Protein AF-A0A357ZCS6-F1 (afdb_monomer_lite)

Secondary structure (DSSP, 8-state):
--HHHHHHHHHHHHHHHHHHT-S--SGGG-HHHHHHIIIII-STT-HHHHHHH---TTT---TTTT-

Foldseek 3Di:
DDPPVVVVVVVVVVVVVVLVPDPDNDPCPPPVSVVCCVPPVVDPPGPVCCVPVHDDPVPDDDPPPDD

pLDDT: mean 87.87, std 11.89, range [48.53, 97.12]

Structure (mmCIF, N/CA/C/O backbone):
data_AF-A0A357ZCS6-F1
#
_entry.id   AF-A0A357ZCS6-F1
#
loop_
_atom_site.group_PDB
_atom_site.id
_atom_site.type_symbol
_atom_site.label_atom_id
_atom_site.label_alt_id
_atom_site.label_comp_id
_atom_site.label_asym_id
_atom_site.label_entity_id
_atom_site.label_seq_id
_atom_site.pdbx_PDB_ins_code
_atom_site.Cartn_x
_atom_site.Cartn_y
_atom_site.Cartn_z
_atom_site.occupancy
_atom_site.B_iso_or_equiv
_atom_site.auth_seq_id
_atom_site.auth_comp_id
_atom_site.auth_asym_id
_atom_site.auth_atom_id
_atom_site.pdbx_PDB_model_num
ATOM 1 N N . MET A 1 1 ? 18.751 -5.671 -33.888 1.00 48.53 1 MET A N 1
ATOM 2 C CA . MET A 1 1 ? 18.526 -5.703 -32.425 1.00 48.53 1 MET A CA 1
ATOM 3 C C . MET A 1 1 ? 17.077 -5.332 -32.147 1.00 48.53 1 MET A C 1
ATOM 5 O O . MET A 1 1 ? 16.637 -4.292 -32.616 1.00 48.53 1 MET A O 1
ATOM 9 N N . SER A 1 2 ? 16.323 -6.211 -31.482 1.00 53.81 2 SER A N 1
ATOM 10 C CA . SER A 1 2 ? 14.880 -6.051 -31.244 1.00 53.81 2 SER A CA 1
ATOM 11 C C . SER A 1 2 ? 14.591 -4.823 -30.366 1.00 53.81 2 SER A C 1
ATOM 13 O O . SER A 1 2 ? 15.019 -4.750 -29.216 1.00 53.81 2 SER A O 1
ATOM 15 N N . THR A 1 3 ? 13.887 -3.836 -30.916 1.00 65.75 3 THR A N 1
ATOM 16 C CA . THR A 1 3 ? 13.621 -2.508 -30.329 1.00 65.75 3 THR A CA 1
ATOM 17 C C . THR A 1 3 ? 12.633 -2.513 -29.153 1.00 65.75 3 THR A C 1
ATOM 19 O O . THR A 1 3 ? 12.482 -1.488 -28.482 1.00 65.75 3 THR A O 1
ATOM 22 N N . SER A 1 4 ? 11.955 -3.633 -28.872 1.00 70.12 4 SER A N 1
ATOM 23 C CA . SER A 1 4 ? 10.952 -3.726 -27.798 1.00 70.12 4 SER A CA 1
ATOM 24 C C . SER A 1 4 ? 11.576 -3.884 -26.408 1.00 70.12 4 SER A C 1
ATOM 26 O O . SER A 1 4 ? 11.195 -3.162 -25.488 1.00 70.12 4 SER A O 1
ATOM 28 N N . LEU A 1 5 ? 12.585 -4.750 -26.258 1.00 74.38 5 LEU A N 1
ATOM 29 C CA . LEU A 1 5 ? 13.251 -5.008 -24.973 1.00 74.38 5 LEU A CA 1
ATOM 30 C C . LEU A 1 5 ? 13.974 -3.765 -24.446 1.00 74.38 5 LEU A C 1
ATOM 32 O O . LEU A 1 5 ? 13.852 -3.426 -23.270 1.00 74.38 5 LEU A O 1
ATOM 36 N N . ALA A 1 6 ? 14.645 -3.033 -25.340 1.00 83.25 6 ALA A N 1
ATOM 37 C CA . ALA A 1 6 ? 15.302 -1.774 -25.001 1.00 83.25 6 ALA A CA 1
ATOM 38 C C . ALA A 1 6 ? 14.303 -0.732 -24.461 1.00 83.25 6 ALA A C 1
ATOM 40 O O . ALA A 1 6 ? 14.598 -0.012 -23.510 1.00 83.25 6 ALA A O 1
ATOM 41 N N . ARG A 1 7 ? 13.085 -0.684 -25.016 1.00 86.19 7 ARG A N 1
ATOM 42 C CA . ARG A 1 7 ? 12.043 0.261 -24.593 1.00 86.19 7 ARG A CA 1
ATOM 43 C C . ARG A 1 7 ? 11.453 -0.090 -23.230 1.00 86.19 7 ARG A C 1
ATOM 45 O O . ARG A 1 7 ? 11.247 0.809 -22.416 1.00 86.19 7 ARG A O 1
ATOM 52 N N . THR A 1 8 ? 11.190 -1.370 -22.975 1.00 89.88 8 THR A N 1
ATOM 53 C CA . THR A 1 8 ? 10.709 -1.837 -21.665 1.00 89.88 8 THR A CA 1
ATOM 54 C C . THR A 1 8 ? 11.740 -1.553 -20.576 1.00 89.88 8 THR A C 1
ATOM 56 O O . THR A 1 8 ? 11.382 -1.029 -19.524 1.00 89.88 8 THR A O 1
ATOM 59 N N . TYR A 1 9 ? 13.022 -1.799 -20.859 1.00 92.69 9 TYR A N 1
ATOM 60 C CA . TYR A 1 9 ? 14.121 -1.524 -19.934 1.00 92.69 9 TYR A CA 1
ATOM 61 C C . TYR A 1 9 ? 14.226 -0.036 -19.566 1.00 92.69 9 TYR A C 1
ATOM 63 O O . TYR A 1 9 ? 14.271 0.313 -18.386 1.00 92.69 9 TYR A O 1
ATOM 71 N N . VAL A 1 10 ? 14.176 0.858 -20.562 1.00 95.19 10 VAL A N 1
ATOM 72 C CA . VAL A 1 10 ? 14.198 2.312 -20.325 1.00 95.19 10 VAL A CA 1
ATOM 73 C C . VAL A 1 10 ? 13.014 2.751 -19.460 1.00 95.19 10 VAL A C 1
ATOM 75 O O . VAL A 1 10 ? 13.204 3.503 -18.506 1.00 95.19 10 VAL A O 1
ATOM 78 N N . ARG A 1 11 ? 11.801 2.253 -19.738 1.00 94.94 11 ARG A N 1
ATOM 79 C CA . ARG A 1 11 ? 10.610 2.569 -18.930 1.00 94.94 11 ARG A CA 1
ATOM 80 C C . ARG A 1 11 ? 10.751 2.088 -17.487 1.00 94.94 11 ARG A C 1
ATOM 82 O O . ARG A 1 11 ? 10.457 2.854 -16.575 1.00 94.94 11 ARG A O 1
ATOM 89 N N . GLY A 1 12 ? 11.244 0.867 -17.281 1.00 95.62 12 GLY A N 1
ATOM 90 C CA . GLY A 1 12 ? 11.497 0.326 -15.944 1.00 95.62 12 GLY A CA 1
ATOM 91 C C . GLY A 1 12 ? 12.459 1.204 -15.144 1.00 95.62 12 GLY A C 1
ATOM 92 O O . GLY A 1 12 ? 12.150 1.591 -14.022 1.00 95.62 12 GLY A O 1
ATOM 93 N N . ASN A 1 13 ? 13.578 1.610 -15.748 1.00 96.50 13 ASN A N 1
ATOM 94 C CA . ASN A 1 13 ? 14.558 2.477 -15.088 1.00 96.50 13 ASN A CA 1
ATOM 95 C C . ASN A 1 13 ? 13.984 3.840 -14.687 1.00 96.50 13 ASN A C 1
ATOM 97 O O . ASN A 1 13 ? 14.309 4.346 -13.613 1.00 96.50 13 ASN A O 1
ATOM 101 N N . VAL A 1 14 ? 13.117 4.424 -15.519 1.00 96.12 14 VAL A N 1
ATOM 102 C CA . VAL A 1 14 ? 12.422 5.672 -15.174 1.00 96.12 14 VAL A CA 1
ATOM 103 C C . VAL A 1 14 ? 11.508 5.465 -13.964 1.00 96.12 14 VAL A C 1
ATOM 105 O O . VAL A 1 14 ? 11.582 6.256 -13.026 1.00 96.12 14 VAL A O 1
ATOM 108 N N . LEU A 1 15 ? 10.709 4.390 -13.940 1.00 96.25 15 LEU A N 1
ATOM 109 C CA . LEU A 1 15 ? 9.825 4.074 -12.809 1.00 96.25 15 LEU A CA 1
ATOM 110 C C . LEU A 1 15 ? 10.613 3.849 -11.512 1.00 96.25 15 LEU A C 1
ATOM 112 O O . LEU A 1 15 ? 10.287 4.451 -10.493 1.00 96.25 15 LEU A O 1
ATOM 116 N N . TYR A 1 16 ? 11.702 3.076 -11.555 1.00 95.88 16 TYR A N 1
ATOM 117 C CA . TYR A 1 16 ? 12.577 2.887 -10.392 1.00 95.88 16 TYR A CA 1
ATOM 118 C C . TYR A 1 16 ? 13.242 4.188 -9.934 1.00 95.88 16 TYR A C 1
ATOM 120 O O . TYR A 1 16 ? 13.468 4.388 -8.743 1.00 95.88 16 TYR A O 1
ATOM 128 N N . GLY A 1 17 ? 13.578 5.080 -10.868 1.00 96.44 17 GLY A N 1
ATOM 129 C CA . GLY A 1 17 ? 14.114 6.397 -10.545 1.00 96.44 17 GLY A CA 1
ATOM 130 C C . GLY A 1 17 ? 13.097 7.288 -9.830 1.00 96.44 17 GLY A C 1
ATOM 131 O O . GLY A 1 17 ? 13.483 8.026 -8.927 1.00 96.44 17 GLY A O 1
ATOM 132 N N . LEU A 1 18 ? 11.822 7.221 -10.223 1.00 95.44 18 LEU A N 1
ATOM 133 C CA . LEU A 1 18 ? 10.730 7.939 -9.561 1.00 95.44 18 LEU A CA 1
ATOM 134 C C . LEU A 1 18 ? 10.471 7.383 -8.155 1.00 95.44 18 LEU A C 1
ATOM 136 O O . LEU A 1 18 ? 10.435 8.167 -7.214 1.00 95.44 18 LEU A O 1
ATOM 140 N N . ASP A 1 19 ? 10.399 6.056 -8.004 1.00 94.81 19 ASP A N 1
ATOM 141 C CA . ASP A 1 19 ? 10.223 5.388 -6.703 1.00 94.81 19 ASP A CA 1
ATOM 142 C C . ASP A 1 19 ? 11.294 5.811 -5.686 1.00 94.81 19 ASP A C 1
ATOM 144 O O . ASP A 1 19 ? 10.988 6.201 -4.562 1.00 94.81 19 ASP A O 1
ATOM 148 N N . LYS A 1 20 ? 12.565 5.834 -6.109 1.00 94.62 20 LYS A N 1
ATOM 149 C CA . LYS A 1 20 ? 13.696 6.227 -5.251 1.00 94.62 20 LYS A CA 1
ATOM 150 C C . LYS A 1 20 ? 13.641 7.671 -4.752 1.00 94.62 20 LYS A C 1
ATOM 152 O O . LYS A 1 20 ? 14.300 7.972 -3.763 1.00 94.62 20 LYS A O 1
ATOM 157 N N . ARG A 1 21 ? 12.945 8.563 -5.462 1.00 95.25 21 ARG A N 1
ATOM 158 C CA . ARG A 1 21 ? 12.815 9.985 -5.103 1.00 95.25 21 ARG A CA 1
ATOM 159 C C . ARG A 1 21 ? 11.474 10.312 -4.448 1.00 95.25 21 ARG A C 1
ATOM 161 O O . ARG A 1 21 ? 11.234 11.481 -4.163 1.00 95.25 21 ARG A O 1
ATOM 168 N N . SER A 1 22 ? 10.602 9.322 -4.260 1.00 93.69 22 SER A N 1
ATOM 169 C CA . SER A 1 22 ? 9.331 9.522 -3.570 1.00 93.69 22 SER A CA 1
ATOM 170 C C . SER A 1 22 ? 9.588 9.948 -2.127 1.00 93.69 22 SER A C 1
ATOM 172 O O . SER A 1 22 ? 10.412 9.339 -1.446 1.00 93.69 22 SER A O 1
ATOM 174 N N . GLU A 1 23 ? 8.878 10.978 -1.667 1.00 94.19 23 GLU A N 1
ATOM 175 C CA . GLU A 1 23 ? 8.922 11.442 -0.275 1.00 94.19 23 GLU A CA 1
ATOM 176 C C . GLU A 1 23 ? 8.477 10.334 0.688 1.00 94.19 23 GLU A C 1
ATOM 178 O O . GLU A 1 23 ? 9.144 10.067 1.682 1.00 94.19 23 GLU A O 1
ATOM 183 N N . TYR A 1 24 ? 7.406 9.624 0.326 1.00 93.38 24 TYR A N 1
ATOM 184 C CA . TYR A 1 24 ? 6.952 8.421 1.015 1.00 93.38 24 TYR A CA 1
ATOM 185 C C . TYR A 1 24 ? 7.213 7.220 0.120 1.00 93.38 24 TYR A C 1
ATOM 187 O O . TYR A 1 24 ? 6.543 7.028 -0.902 1.00 93.38 24 TYR A O 1
ATOM 195 N N . ARG A 1 25 ? 8.216 6.423 0.482 1.00 93.25 25 ARG A N 1
ATOM 196 C CA . ARG A 1 25 ? 8.580 5.223 -0.276 1.00 93.25 25 ARG A CA 1
ATOM 197 C C . ARG A 1 25 ? 7.834 3.988 0.210 1.00 93.25 25 ARG A C 1
ATOM 199 O O . ARG A 1 25 ? 7.537 3.101 -0.586 1.00 93.25 25 ARG A O 1
ATOM 206 N N . TYR A 1 26 ? 7.501 3.932 1.497 1.00 92.69 26 TYR A N 1
ATOM 207 C CA . TYR A 1 26 ? 6.757 2.819 2.067 1.00 92.69 26 TYR A CA 1
ATOM 208 C C . TYR A 1 26 ? 5.299 3.207 2.315 1.00 92.69 26 TYR A C 1
ATOM 210 O O . TYR A 1 26 ? 4.993 4.257 2.872 1.00 92.69 26 TYR A O 1
ATOM 218 N N . SER A 1 27 ? 4.365 2.339 1.916 1.00 92.88 27 SER A N 1
ATOM 219 C CA . SER A 1 27 ? 2.928 2.637 2.007 1.00 92.88 27 SER A CA 1
ATOM 220 C C . SER A 1 27 ? 2.437 2.857 3.441 1.00 92.88 27 SER A C 1
ATOM 222 O O . SER A 1 27 ? 1.500 3.619 3.639 1.00 92.88 27 SER A O 1
ATOM 224 N N . HIS A 1 28 ? 3.071 2.224 4.434 1.00 92.00 28 HIS A N 1
ATOM 225 C CA . HIS A 1 28 ? 2.731 2.399 5.850 1.00 92.00 28 HIS A CA 1
ATOM 226 C C . HIS A 1 28 ? 3.238 3.724 6.442 1.00 92.00 28 HIS A C 1
ATOM 228 O O . HIS A 1 28 ? 2.796 4.108 7.517 1.00 92.00 28 HIS A O 1
ATOM 234 N N . GLU A 1 29 ? 4.139 4.427 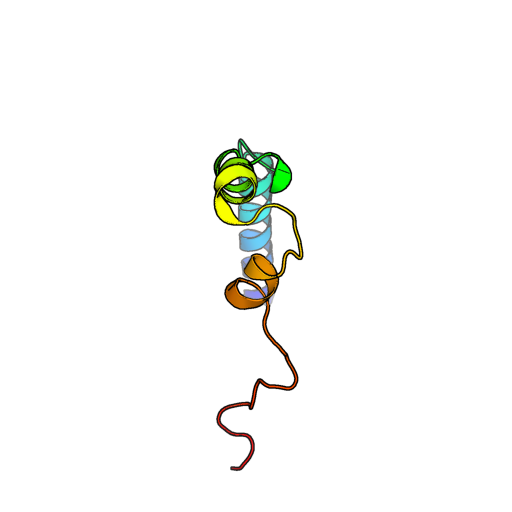5.752 1.00 94.88 29 GLU A N 1
ATOM 235 C CA . GLU A 1 29 ? 4.589 5.773 6.132 1.00 94.88 29 GLU A CA 1
ATOM 236 C C . GLU A 1 29 ? 3.718 6.867 5.503 1.00 94.88 29 GLU A C 1
ATOM 238 O O . GLU A 1 29 ? 3.831 8.034 5.868 1.00 94.88 29 GLU A O 1
ATOM 243 N N . ASN A 1 30 ? 2.853 6.518 4.542 1.00 96.38 30 ASN A N 1
ATOM 244 C CA . ASN A 1 30 ? 2.011 7.493 3.867 1.00 96.38 30 ASN A CA 1
ATOM 245 C C . ASN A 1 30 ? 0.944 8.032 4.845 1.00 96.38 30 ASN A C 1
ATOM 247 O O . ASN A 1 30 ? 0.076 7.264 5.277 1.00 96.38 30 ASN A O 1
ATOM 251 N N . PRO A 1 31 ? 0.931 9.345 5.144 1.00 96.50 31 PRO A N 1
ATOM 252 C CA . PRO A 1 31 ? 0.042 9.918 6.153 1.00 96.50 31 PRO A CA 1
ATOM 253 C C . PRO A 1 31 ? -1.442 9.757 5.806 1.00 96.50 31 PRO A C 1
ATOM 255 O O . PRO A 1 31 ? -2.274 9.618 6.699 1.00 96.50 31 PRO A O 1
ATOM 258 N N . SER A 1 32 ? -1.801 9.729 4.519 1.00 96.19 32 SER A N 1
ATOM 259 C CA . SER A 1 32 ? -3.185 9.487 4.098 1.00 96.19 32 SER A CA 1
ATOM 260 C C . SER A 1 32 ? -3.626 8.046 4.358 1.00 96.19 32 SER A C 1
ATOM 262 O O . SER A 1 32 ? -4.783 7.823 4.707 1.00 96.19 32 SER A O 1
ATOM 264 N N . ILE A 1 33 ?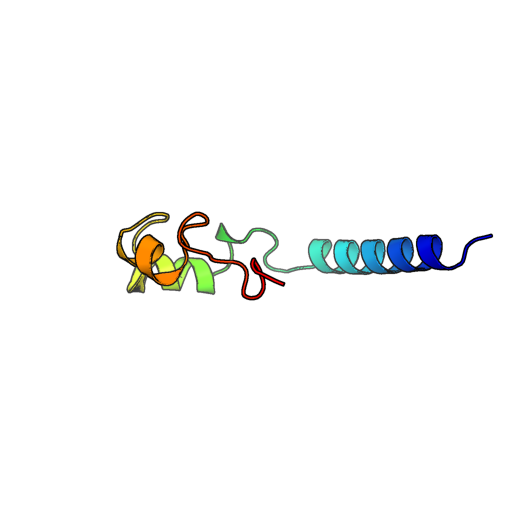 -2.712 7.078 4.220 1.00 95.56 33 ILE A N 1
ATOM 265 C CA . ILE A 1 33 ? -2.981 5.668 4.530 1.00 95.56 33 ILE A CA 1
ATOM 266 C C . ILE A 1 33 ? -3.119 5.480 6.039 1.00 95.56 33 ILE A C 1
ATOM 268 O O . ILE A 1 33 ? -4.080 4.867 6.487 1.00 95.56 33 ILE A O 1
ATOM 272 N N . VAL A 1 34 ? -2.211 6.049 6.831 1.00 95.81 34 VAL A N 1
ATOM 273 C CA . VAL A 1 34 ? -2.309 5.983 8.296 1.00 95.81 34 VAL A CA 1
ATOM 274 C C . VAL A 1 34 ? -3.652 6.549 8.764 1.00 95.81 34 VAL A C 1
ATOM 276 O O . VAL A 1 34 ? -4.413 5.851 9.429 1.00 95.81 34 VAL A O 1
ATOM 279 N N . LYS A 1 35 ? -4.011 7.750 8.295 1.00 97.12 35 LYS A N 1
ATOM 280 C CA . LYS A 1 35 ? -5.258 8.420 8.674 1.00 97.12 35 LYS A CA 1
ATOM 281 C C . LYS A 1 35 ? -6.513 7.608 8.340 1.00 97.12 35 LYS A C 1
ATOM 283 O O . LYS A 1 35 ? -7.405 7.489 9.173 1.00 97.12 35 LYS A O 1
ATOM 288 N N . ILE A 1 36 ? -6.608 7.036 7.136 1.00 96.31 36 ILE A N 1
ATOM 289 C CA . ILE A 1 36 ? -7.808 6.276 6.748 1.00 96.31 36 ILE A CA 1
ATOM 290 C C . ILE A 1 36 ? -7.938 4.962 7.530 1.00 96.31 36 ILE A C 1
ATOM 292 O O . ILE A 1 36 ? -9.054 4.515 7.802 1.00 96.31 36 ILE A O 1
ATOM 296 N N . TYR A 1 37 ? -6.821 4.346 7.925 1.00 95.44 37 TYR A N 1
ATOM 297 C CA . TYR A 1 37 ? -6.866 3.192 8.817 1.00 95.44 37 TYR A CA 1
ATOM 298 C C . TYR A 1 37 ? -7.272 3.600 10.234 1.00 95.44 37 TYR A C 1
ATOM 300 O O . TYR A 1 37 ? -8.186 2.994 10.776 1.00 95.44 37 TYR A O 1
ATOM 308 N N . GLU A 1 38 ? -6.717 4.671 10.794 1.00 94.62 38 GLU A N 1
ATOM 309 C CA . GLU A 1 38 ? -7.089 5.145 12.135 1.00 94.62 38 GLU A CA 1
ATOM 310 C C . GLU A 1 38 ? -8.559 5.585 12.235 1.00 94.62 38 GLU A C 1
ATOM 312 O O . GLU A 1 38 ? -9.249 5.237 13.193 1.00 94.62 38 GLU A O 1
ATOM 317 N N . GLU A 1 39 ? -9.062 6.321 11.242 1.00 96.88 39 GLU A N 1
ATOM 318 C CA . GLU A 1 39 ? -10.393 6.939 11.304 1.00 96.88 39 GLU A CA 1
ATOM 319 C C . GLU A 1 39 ? -11.513 6.050 10.745 1.00 96.88 39 GLU A C 1
ATOM 321 O O . GLU A 1 39 ? -12.674 6.209 11.130 1.00 96.88 39 GLU A O 1
ATOM 326 N N . TYR A 1 40 ? -11.202 5.131 9.822 1.00 95.31 40 TYR A N 1
ATOM 327 C CA . TYR A 1 40 ? -12.231 4.416 9.063 1.00 95.31 40 TYR A CA 1
ATOM 328 C C . TYR A 1 40 ? -12.064 2.897 9.038 1.00 95.31 40 TYR A C 1
ATOM 330 O O . TYR A 1 40 ? -13.015 2.185 9.364 1.00 95.31 40 TYR A O 1
ATOM 338 N N . PHE A 1 41 ? -10.910 2.362 8.642 1.00 94.19 41 PHE A N 1
ATOM 339 C CA . PHE A 1 41 ? -10.755 0.907 8.486 1.00 94.19 41 PHE A CA 1
ATOM 340 C C . PHE A 1 41 ? -10.386 0.175 9.784 1.00 94.19 41 PHE A C 1
ATOM 342 O O . PHE A 1 41 ? -10.592 -1.036 9.880 1.00 94.19 41 PHE A O 1
ATOM 349 N N . GLY A 1 42 ? -9.881 0.886 10.788 1.00 92.81 42 GLY A N 1
ATOM 350 C CA . GLY A 1 42 ? -9.301 0.327 12.003 1.00 92.81 42 GLY A CA 1
ATOM 351 C C . GLY A 1 42 ? -7.957 -0.339 11.713 1.00 92.81 42 GLY A C 1
ATOM 352 O O . GLY A 1 42 ? -6.928 0.318 11.591 1.00 92.81 42 GLY A O 1
ATOM 353 N N . ALA A 1 43 ? -7.968 -1.664 11.588 1.00 92.31 43 ALA A N 1
ATOM 354 C CA . ALA A 1 43 ? -6.772 -2.466 11.349 1.00 92.31 43 ALA A CA 1
ATOM 355 C C . ALA A 1 43 ? -6.761 -3.074 9.934 1.00 92.31 43 ALA A C 1
ATOM 357 O O . ALA A 1 43 ? -7.828 -3.310 9.354 1.00 92.31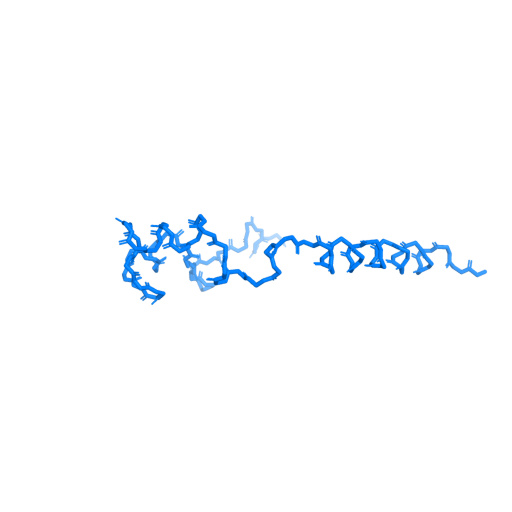 43 ALA A O 1
ATOM 358 N N . PRO A 1 44 ? -5.576 -3.397 9.383 1.00 92.50 44 PRO A N 1
ATOM 359 C CA . PRO A 1 44 ? -5.471 -4.273 8.223 1.00 92.50 44 PRO A CA 1
ATOM 360 C C . PRO A 1 44 ? -6.255 -5.569 8.448 1.00 92.50 44 PRO A C 1
ATOM 362 O O . PRO A 1 44 ? -6.252 -6.109 9.553 1.00 92.50 44 PRO A O 1
ATOM 365 N N . LEU A 1 45 ? -6.911 -6.071 7.398 1.00 91.88 45 LEU A N 1
ATOM 366 C CA . LEU A 1 45 ? -7.757 -7.274 7.447 1.00 91.88 45 LEU A CA 1
ATOM 367 C C . LEU A 1 45 ? -8.983 -7.169 8.376 1.00 91.88 45 LEU A C 1
ATOM 369 O O . LEU A 1 45 ? -9.587 -8.188 8.706 1.00 91.88 45 LEU A O 1
ATOM 373 N N . SER A 1 46 ? -9.389 -5.963 8.783 1.00 93.75 46 SER A N 1
ATOM 374 C CA . SER A 1 46 ? -10.676 -5.768 9.457 1.00 93.75 46 SER A CA 1
ATOM 375 C C . SER A 1 46 ? -11.845 -6.199 8.568 1.00 93.75 46 SER A C 1
ATOM 377 O O . SER A 1 46 ? -11.736 -6.194 7.342 1.00 93.75 46 SER A O 1
ATOM 379 N N . GLU A 1 47 ? -12.996 -6.506 9.170 1.00 94.12 47 GLU A N 1
ATOM 380 C CA . GLU A 1 47 ? -14.226 -6.858 8.440 1.00 94.12 47 GLU A CA 1
ATOM 381 C C . GLU A 1 47 ? -14.569 -5.817 7.359 1.00 94.12 47 GLU A C 1
ATOM 383 O O . GLU A 1 47 ? -14.846 -6.149 6.207 1.00 94.12 47 GLU A O 1
ATOM 388 N N . ARG A 1 48 ? -14.459 -4.529 7.705 1.00 92.50 48 ARG A N 1
ATOM 389 C CA . ARG A 1 48 ? -14.699 -3.425 6.769 1.00 92.50 48 ARG A CA 1
ATOM 390 C C . ARG A 1 48 ? -13.694 -3.412 5.620 1.00 92.50 48 ARG A C 1
ATOM 392 O O . ARG A 1 48 ? -14.088 -3.179 4.480 1.00 92.50 48 ARG A O 1
ATOM 399 N N . SER A 1 49 ? -12.418 -3.667 5.908 1.00 94.12 49 SER A N 1
ATOM 400 C CA . SER A 1 49 ? -11.398 -3.796 4.867 1.00 94.12 49 SER A CA 1
ATOM 401 C C . SER A 1 49 ? -11.717 -4.983 3.966 1.00 94.12 49 SER A C 1
ATOM 403 O O . SER A 1 49 ? -11.693 -4.825 2.752 1.00 94.12 49 SER A O 1
ATOM 405 N N . HIS A 1 50 ? -12.091 -6.136 4.533 1.00 92.56 50 HIS A N 1
ATOM 406 C CA . HIS A 1 50 ? -12.456 -7.343 3.790 1.00 92.56 50 HIS A CA 1
ATOM 407 C C . HIS A 1 50 ? -13.584 -7.088 2.786 1.00 92.56 50 HIS A C 1
ATOM 409 O O . HIS A 1 50 ? -13.445 -7.430 1.617 1.00 92.56 50 HIS A O 1
ATOM 415 N N . HIS A 1 51 ? -14.655 -6.411 3.203 1.00 92.75 51 HIS A N 1
ATOM 416 C CA . HIS A 1 51 ? -15.780 -6.115 2.315 1.00 92.75 51 HIS A CA 1
ATOM 417 C C . HIS A 1 51 ? -15.472 -5.077 1.224 1.00 92.75 51 HIS A C 1
ATOM 419 O O . HIS A 1 51 ? -16.113 -5.107 0.176 1.00 92.75 51 HIS A O 1
ATOM 425 N N . LEU A 1 52 ? -14.538 -4.145 1.455 1.00 93.69 52 LEU A N 1
ATOM 426 C CA . LEU A 1 52 ? -14.295 -3.017 0.541 1.00 93.69 52 LEU A CA 1
ATOM 427 C C . LEU A 1 52 ? -13.033 -3.153 -0.318 1.00 93.69 52 LEU A C 1
ATOM 429 O O . LEU A 1 52 ? -12.999 -2.643 -1.434 1.00 93.69 52 LEU A O 1
ATOM 433 N N . LEU A 1 53 ? -11.986 -3.787 0.204 1.00 94.31 53 LEU A N 1
ATOM 434 C CA . LEU A 1 53 ? -10.654 -3.835 -0.408 1.00 94.31 53 LEU A CA 1
ATOM 435 C C . LEU A 1 53 ? -10.274 -5.235 -0.900 1.00 94.31 53 LEU A C 1
ATOM 437 O O . LEU A 1 53 ? -9.350 -5.361 -1.703 1.00 94.31 53 LEU A O 1
ATOM 441 N N . HIS A 1 54 ? -10.953 -6.281 -0.423 1.00 92.81 54 HIS A N 1
ATOM 442 C CA . HIS A 1 54 ? -10.678 -7.65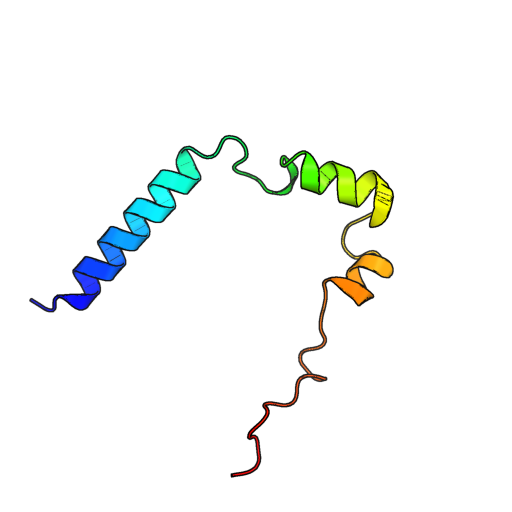8 -0.817 1.00 92.81 54 HIS A CA 1
ATOM 443 C C . HIS A 1 54 ? -11.759 -8.182 -1.766 1.00 92.81 54 HIS A C 1
ATOM 445 O O . HIS A 1 54 ? -12.880 -7.684 -1.823 1.00 92.81 54 HIS A O 1
ATOM 451 N N . THR A 1 55 ? -11.399 -9.195 -2.546 1.00 90.25 55 THR A N 1
ATOM 452 C CA . THR A 1 55 ? -12.303 -9.865 -3.478 1.00 90.25 55 THR A CA 1
ATOM 453 C C . THR A 1 55 ? -12.072 -11.368 -3.403 1.00 90.25 55 THR A C 1
ATOM 455 O O . THR A 1 55 ? -10.962 -11.811 -3.097 1.00 90.25 55 THR A O 1
ATOM 458 N N . ASP A 1 56 ? -13.118 -12.143 -3.665 1.00 87.81 56 ASP A N 1
ATOM 459 C CA . ASP A 1 56 ? -13.028 -13.594 -3.768 1.00 87.81 56 ASP A CA 1
ATOM 460 C C . ASP A 1 56 ? -12.739 -13.989 -5.221 1.00 87.81 56 ASP A C 1
ATOM 462 O O . ASP A 1 56 ? -13.541 -13.752 -6.128 1.00 87.81 56 ASP A O 1
ATOM 466 N N . HIS A 1 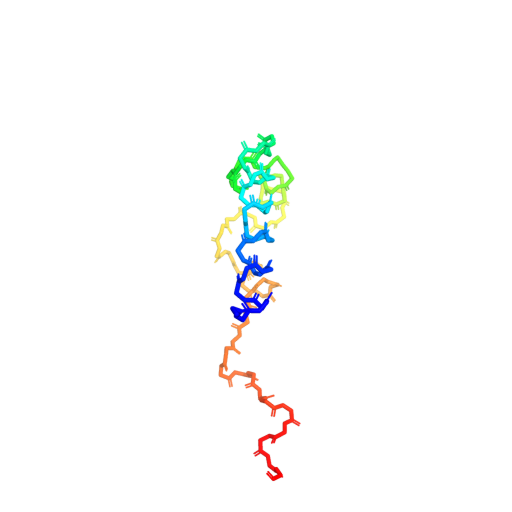57 ? -11.591 -14.626 -5.442 1.00 83.75 57 HIS A N 1
ATOM 467 C CA . HIS A 1 57 ? -11.195 -15.105 -6.761 1.00 83.75 57 HIS A CA 1
ATOM 468 C C . HIS A 1 57 ? -12.066 -16.260 -7.273 1.00 83.75 57 HIS A C 1
ATOM 470 O O . HIS A 1 57 ? -12.102 -16.491 -8.478 1.00 83.75 57 HIS A O 1
ATOM 476 N N . HIS A 1 58 ? -12.761 -16.989 -6.395 1.00 81.56 58 HIS A N 1
ATOM 477 C CA . HIS A 1 58 ? -13.716 -18.028 -6.785 1.00 81.56 58 HIS A CA 1
ATOM 478 C C . HIS A 1 58 ? -15.087 -17.459 -7.160 1.00 81.56 58 HIS A C 1
ATOM 480 O O . HIS A 1 58 ? -15.786 -18.049 -7.981 1.00 81.56 58 HIS A O 1
ATOM 486 N N . GLY A 1 59 ? -15.454 -16.305 -6.600 1.00 73.75 59 GLY A N 1
ATOM 487 C CA . GLY A 1 59 ? -16.644 -15.553 -7.001 1.00 73.75 59 GLY A CA 1
ATOM 488 C C . GLY A 1 59 ? -16.472 -14.818 -8.333 1.00 73.75 59 GLY A C 1
ATOM 489 O O . GLY A 1 59 ? -17.460 -14.435 -8.963 1.00 73.75 59 GLY A O 1
ATOM 490 N N . TRP A 1 60 ? -15.231 -14.629 -8.790 1.00 75.88 60 TRP A N 1
ATOM 491 C CA . TRP A 1 60 ? -14.958 -13.999 -10.074 1.00 75.88 60 TRP A CA 1
ATOM 492 C C . TRP A 1 60 ? -15.153 -14.980 -11.231 1.00 75.88 60 TRP A C 1
ATOM 494 O O . TRP A 1 60 ? -14.334 -15.863 -11.489 1.00 75.88 60 TRP A O 1
ATOM 504 N N . VAL A 1 61 ? -16.236 -14.783 -11.979 1.00 73.25 61 VAL A N 1
ATOM 505 C CA . VAL A 1 61 ? -16.475 -15.496 -13.232 1.00 73.25 61 VAL A CA 1
ATOM 506 C C . VAL A 1 61 ? -15.933 -14.653 -14.384 1.00 73.25 61 VAL A C 1
ATOM 508 O O . VAL A 1 61 ? -16.399 -13.540 -14.629 1.00 73.25 61 VAL A O 1
ATOM 511 N N . MET A 1 62 ? -14.952 -15.199 -15.110 1.00 77.19 62 MET A N 1
ATOM 512 C CA . MET A 1 62 ? -14.471 -14.640 -16.379 1.00 77.19 62 MET A CA 1
ATOM 513 C C . MET A 1 62 ? -15.677 -14.357 -17.296 1.00 77.19 62 MET A C 1
ATOM 515 O O . MET A 1 62 ? -16.395 -15.308 -17.625 1.00 77.19 62 MET A O 1
ATOM 519 N N . PRO A 1 63 ? -15.890 -13.115 -17.778 1.00 73.50 63 PRO A N 1
ATOM 520 C CA . PRO A 1 63 ? -17.067 -12.748 -18.577 1.00 73.50 63 PRO A CA 1
ATOM 521 C C . PRO A 1 63 ? -17.230 -13.462 -19.932 1.00 73.50 63 PRO A C 1
ATOM 523 O O . PRO A 1 63 ? -18.100 -13.083 -20.703 1.00 73.50 63 PRO A O 1
ATOM 526 N N . ASN A 1 64 ? -16.413 -14.469 -20.255 1.00 70.50 64 ASN A N 1
ATOM 527 C CA . ASN A 1 64 ? -16.444 -15.211 -21.518 1.00 70.50 64 ASN A CA 1
ATOM 528 C C . ASN A 1 64 ? -16.097 -16.709 -21.360 1.00 70.50 64 ASN A C 1
ATOM 530 O O . ASN A 1 64 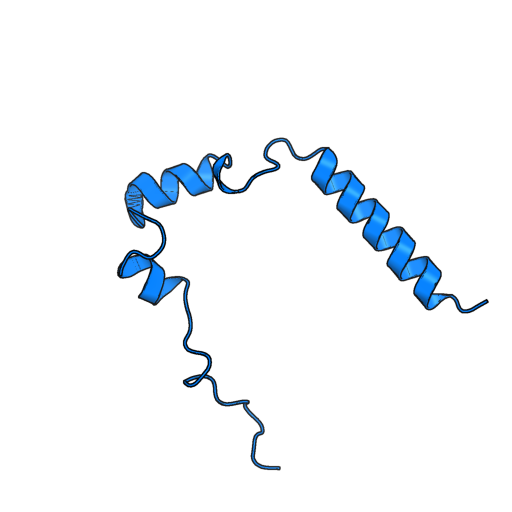? -15.615 -17.316 -22.309 1.00 70.50 64 ASN A O 1
ATOM 534 N N . ASN A 1 65 ? -16.336 -17.336 -20.201 1.00 63.94 65 ASN A N 1
ATOM 535 C CA . ASN A 1 65 ? -16.039 -18.767 -19.971 1.00 63.94 65 ASN A CA 1
ATOM 536 C C . ASN A 1 65 ? -16.971 -19.754 -20.731 1.00 63.94 65 ASN A C 1
ATOM 538 O O . ASN A 1 65 ? -17.272 -20.838 -20.243 1.00 63.94 65 ASN A O 1
ATOM 542 N N . GLY A 1 66 ? -17.494 -19.368 -21.895 1.00 64.12 66 GLY A N 1
ATOM 543 C CA . GLY A 1 66 ? -18.507 -20.131 -22.627 1.00 64.12 66 GLY A CA 1
ATOM 544 C C . GLY A 1 66 ? -18.662 -19.734 -24.094 1.00 64.12 66 GLY A C 1
ATOM 545 O O . GLY A 1 66 ? -19.783 -19.730 -24.596 1.00 64.12 66 GLY A O 1
ATOM 546 N N . ARG A 1 67 ? -17.570 -19.367 -24.775 1.00 52.56 67 ARG A N 1
ATOM 547 C CA . ARG A 1 67 ? -17.524 -19.305 -26.243 1.00 52.56 67 ARG A CA 1
ATOM 548 C C . ARG A 1 67 ? -16.465 -20.247 -26.778 1.00 52.56 67 ARG A C 1
ATOM 550 O O . ARG A 1 67 ? -15.361 -20.243 -26.193 1.00 52.56 67 ARG A O 1
#

Sequence (67 aa):
MSTSLARTYVRGNVLYGLDKRSEYRYSHENPSIVKIYEEYFGAPLSERSHHLLHTDHHGWVMPNNGR

Radius of gyration: 19.31 Å; chains: 1; bounding box: 37×32×45 Å